Protein AF-A0AAN5C3N4-F1 (afdb_monomer)

Sequence (117 aa):
TQLCASFAENEDALPVYLRGIGWRNVEAELRQDLRLSPYIRPTSYELRLNVSVSGYGGAKKSRFDGNVRIFVDISAPVREIELHSQGLTIREATLHGLEFKAASPTEEEWVELNNGK

Radius of gyration: 26.54 Å; Cα contacts (8 Å, |Δi|>4): 77; chains: 1; bounding box: 85×42×64 Å

InterPro domains:
  IPR042097 Aminopeptidase N-like , N-terminal domain superfamliy [G3DSA:2.60.40.1730] (24-115)
  IPR042097 Aminopeptidase N-like , N-terminal domain superfamliy [SSF63737] (33-103)

Organism: NCBI:txid1317129

Secondary structure (DSSP, 8-state):
----------GGGS-GGGTTS-HHHHHHHHTS--PPPTTEEEEEEEEEEEEE-TTSTT-SS-EEEEEEEEEEEESS--S------SS----------------PPPGGGGSSSS---

Mean predicted aligned error: 13.84 Å

pLDDT: mean 80.93, std 16.47, range [42.78, 97.56]

Nearest PDB structures (foldseek):
  7zhg-assembly1_L  TM=2.306E-01  e=1.500E+00  Pyrococcus abyssi GE5
  1y9x-assembly1_B  TM=2.875E-01  e=3.202E+00  Saccharolobus shibatae
  7qep-assembly1_D0  TM=2.323E-01  e=4.392E+00  Encephalitozoon cuniculi GB-M1
  4qci-assembly1_D  TM=2.411E-01  e=4.392E+00  Homo sapiens

Foldseek 3Di:
DDDPPPPPQPLVPDDPVCRPVTPVCVVVVVPDDPDFDPQKAWPDKDWDKDWDPDPPPPDPHTDMDTDMDTHIHGNDDDDDGDDDDDPDDDPDDDDDDDDDPDPDPDPPVVPPPPPDD

Structure (mmCIF, N/CA/C/O backbone):
data_AF-A0AAN5C3N4-F1
#
_entry.id   AF-A0AAN5C3N4-F1
#
loop_
_atom_site.group_PDB
_atom_site.id
_atom_site.type_symbol
_atom_site.label_atom_id
_atom_site.label_alt_id
_atom_site.label_comp_id
_atom_site.label_asym_id
_atom_site.label_entity_id
_atom_site.label_seq_id
_atom_site.pdbx_PDB_ins_code
_atom_site.Cartn_x
_atom_site.Cartn_y
_atom_site.Cartn_z
_atom_site.occupancy
_atom_site.B_iso_or_equiv
_atom_site.auth_seq_id
_atom_site.auth_comp_id
_atom_site.auth_asym_id
_atom_site.auth_atom_id
_atom_site.pdbx_PDB_model_num
ATOM 1 N N . THR A 1 1 ? 36.397 -30.596 22.825 1.00 42.78 1 THR A N 1
ATOM 2 C CA . THR A 1 1 ? 35.351 -30.664 21.779 1.00 42.78 1 THR A CA 1
ATOM 3 C C . THR A 1 1 ? 34.603 -29.345 21.822 1.00 42.78 1 THR A C 1
ATOM 5 O O . THR A 1 1 ? 33.746 -29.163 22.665 1.00 42.78 1 THR A O 1
ATOM 8 N N . GLN A 1 2 ? 35.147 -28.271 21.251 1.00 51.12 2 GLN A N 1
ATOM 9 C CA . GLN A 1 2 ? 35.134 -27.942 19.820 1.00 51.12 2 GLN A CA 1
ATOM 10 C C . GLN A 1 2 ? 33.703 -27.894 19.271 1.00 51.12 2 GLN A C 1
ATOM 12 O O . GLN A 1 2 ? 33.137 -28.938 18.988 1.00 51.12 2 GLN A O 1
ATOM 17 N N . LEU A 1 3 ? 33.178 -26.675 19.126 1.00 43.97 3 LEU A N 1
ATOM 18 C CA . LEU A 1 3 ? 32.205 -26.263 18.110 1.00 43.97 3 LEU A CA 1
ATOM 19 C C . LEU A 1 3 ? 32.387 -24.746 17.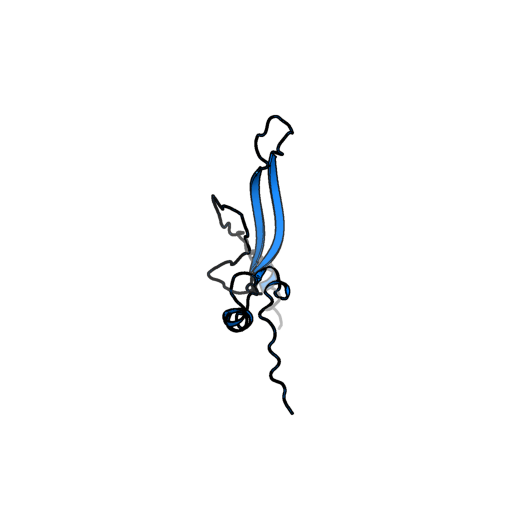896 1.00 43.97 3 LEU A C 1
ATOM 21 O O . LEU A 1 3 ? 31.504 -23.937 18.152 1.00 43.97 3 LEU A O 1
ATOM 25 N N . CYS A 1 4 ? 33.576 -24.348 17.430 1.00 45.34 4 CYS A N 1
ATOM 26 C CA . CYS A 1 4 ? 33.682 -23.125 16.637 1.00 45.34 4 CYS A CA 1
ATOM 27 C C . CYS A 1 4 ? 33.053 -23.444 15.281 1.00 45.34 4 CYS A C 1
ATOM 29 O O . CYS A 1 4 ? 33.753 -23.796 14.333 1.00 45.34 4 CYS A O 1
ATOM 31 N N . ALA A 1 5 ? 31.724 -23.402 15.209 1.00 46.38 5 ALA A N 1
ATOM 32 C CA . ALA A 1 5 ? 31.048 -23.296 13.933 1.00 46.38 5 ALA A CA 1
ATOM 33 C C . ALA A 1 5 ? 31.278 -21.862 13.459 1.00 46.38 5 ALA A C 1
ATOM 35 O O . ALA A 1 5 ? 30.530 -20.947 13.794 1.00 46.38 5 ALA A O 1
ATOM 36 N N . SER A 1 6 ? 32.359 -21.660 12.708 1.00 51.16 6 SER A N 1
ATOM 37 C CA . SER A 1 6 ? 32.413 -20.583 11.735 1.00 51.16 6 SER A CA 1
ATOM 38 C C . SER A 1 6 ? 31.283 -20.852 10.743 1.00 51.16 6 SER A C 1
ATOM 40 O O . SER A 1 6 ? 31.488 -21.496 9.713 1.00 51.16 6 SER A O 1
ATOM 42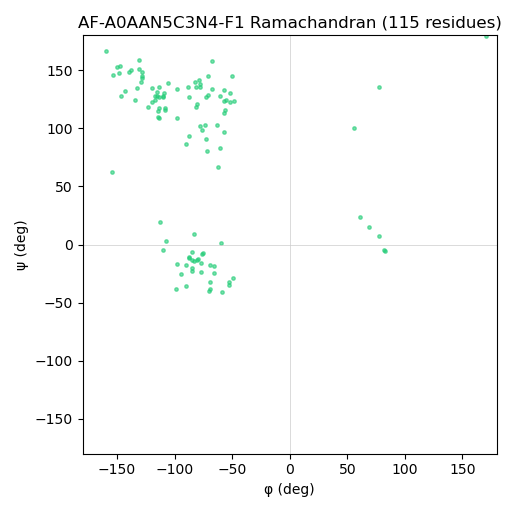 N N . PHE A 1 7 ? 30.066 -20.433 11.094 1.00 53.72 7 PHE A N 1
ATOM 43 C CA . PHE A 1 7 ? 29.0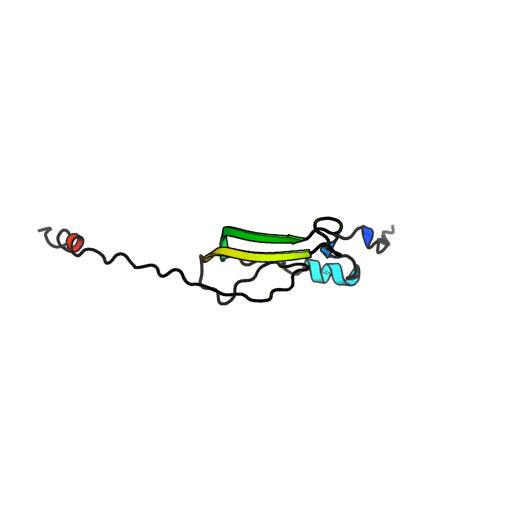44 -20.139 10.109 1.00 53.72 7 PHE A CA 1
ATOM 44 C C . PHE A 1 7 ? 29.689 -19.086 9.225 1.00 53.72 7 PHE A C 1
ATOM 46 O O . PHE A 1 7 ? 29.800 -17.925 9.613 1.00 53.72 7 PHE A O 1
ATOM 53 N N . ALA A 1 8 ? 30.256 -19.533 8.105 1.00 53.06 8 ALA A N 1
ATOM 54 C CA . ALA A 1 8 ? 30.689 -18.638 7.059 1.00 53.06 8 ALA A CA 1
ATOM 55 C C . ALA A 1 8 ? 29.510 -17.696 6.828 1.00 53.06 8 ALA A C 1
ATOM 57 O O . ALA A 1 8 ? 28.391 -18.178 6.641 1.00 53.06 8 ALA A O 1
ATOM 58 N N . GLU A 1 9 ? 29.766 -16.396 6.964 1.00 67.12 9 GLU A N 1
ATOM 59 C CA . GLU A 1 9 ? 28.835 -15.286 6.760 1.00 67.12 9 GLU A CA 1
ATOM 60 C C . GLU A 1 9 ? 28.377 -15.306 5.292 1.00 67.12 9 GLU A C 1
ATOM 62 O O . GLU A 1 9 ? 28.765 -14.483 4.470 1.00 67.12 9 GLU A O 1
ATOM 67 N N . ASN A 1 10 ? 27.634 -16.345 4.924 1.00 73.31 10 ASN A N 1
ATOM 68 C CA . ASN A 1 10 ? 27.200 -16.594 3.575 1.00 73.31 10 ASN A CA 1
ATOM 69 C C . ASN A 1 10 ? 25.898 -15.830 3.401 1.00 73.31 10 ASN A C 1
ATOM 71 O O . ASN A 1 10 ? 24.824 -16.320 3.743 1.00 73.31 10 ASN A O 1
ATOM 75 N N . GLU A 1 11 ? 26.018 -14.606 2.899 1.00 70.50 11 GLU A N 1
ATOM 76 C CA . GLU A 1 11 ? 24.894 -13.746 2.525 1.00 70.50 11 GLU A CA 1
ATOM 77 C C . GLU A 1 11 ? 23.870 -14.482 1.642 1.00 70.50 11 GLU A C 1
ATOM 79 O O . GLU A 1 11 ? 22.676 -14.208 1.730 1.00 70.50 11 GLU A O 1
ATOM 84 N N . ASP A 1 12 ? 24.288 -15.482 0.856 1.00 78.19 12 ASP A N 1
ATOM 85 C CA . ASP A 1 12 ? 23.363 -16.278 0.046 1.00 78.19 12 ASP A CA 1
ATOM 86 C C . ASP A 1 12 ? 22.445 -17.196 0.867 1.00 78.19 12 ASP A C 1
ATOM 88 O O . ASP A 1 12 ? 21.398 -17.616 0.370 1.00 78.19 12 ASP A O 1
ATOM 92 N N . ALA A 1 13 ? 22.779 -17.472 2.129 1.00 80.62 13 ALA A N 1
ATOM 93 C CA . ALA A 1 13 ? 21.907 -18.197 3.049 1.00 80.62 13 ALA A CA 1
ATOM 94 C C . ALA A 1 13 ? 20.806 -17.307 3.655 1.00 80.62 13 ALA A C 1
ATOM 96 O O . ALA A 1 13 ? 19.866 -17.829 4.256 1.00 80.62 13 ALA A O 1
ATOM 97 N N . LEU A 1 14 ? 20.894 -15.980 3.505 1.00 76.75 14 LEU A N 1
ATOM 98 C CA . LEU A 1 14 ? 19.869 -15.071 4.003 1.00 76.75 14 LEU A CA 1
ATOM 99 C C . LEU A 1 14 ? 18.650 -15.036 3.069 1.00 76.75 14 LEU A C 1
ATOM 101 O O . LEU A 1 14 ? 18.808 -15.017 1.837 1.00 76.75 14 LEU A O 1
ATOM 105 N N . PRO A 1 15 ? 17.427 -14.959 3.635 1.00 74.94 15 PRO A N 1
ATOM 106 C CA . PRO A 1 15 ? 16.239 -14.579 2.884 1.00 74.94 15 PRO A CA 1
ATOM 107 C C . PRO A 1 15 ? 16.487 -13.289 2.104 1.00 74.94 15 PRO A C 1
ATOM 109 O O . PRO A 1 15 ? 17.181 -12.397 2.584 1.00 74.94 15 PRO A O 1
ATOM 112 N N . VAL A 1 16 ? 15.902 -13.169 0.910 1.00 80.00 16 VAL A N 1
ATOM 113 C CA . VAL A 1 16 ? 16.187 -12.063 -0.026 1.00 80.00 16 VAL A CA 1
ATOM 114 C C . VAL A 1 16 ? 16.030 -10.680 0.621 1.00 80.00 16 VAL A C 1
ATOM 116 O O . VAL A 1 16 ? 16.806 -9.781 0.326 1.00 80.00 16 VAL A O 1
ATOM 119 N N . TYR A 1 17 ? 15.077 -10.525 1.541 1.00 76.31 17 TYR A N 1
ATOM 120 C CA . TYR A 1 17 ? 14.812 -9.271 2.250 1.00 76.31 17 TYR A CA 1
ATOM 121 C C . TYR A 1 17 ? 15.818 -8.940 3.372 1.00 76.31 17 TYR A C 1
ATOM 123 O O . TYR A 1 17 ? 15.763 -7.842 3.911 1.00 76.31 17 TYR A O 1
ATOM 131 N N . LEU A 1 18 ? 16.728 -9.859 3.719 1.00 75.12 18 LEU A N 1
ATOM 132 C CA . LEU A 1 18 ? 17.779 -9.673 4.733 1.00 75.12 18 LEU A CA 1
ATOM 133 C C . LEU A 1 18 ? 19.191 -9.585 4.136 1.00 75.12 18 LEU A C 1
ATOM 135 O O . LEU A 1 18 ? 20.155 -9.355 4.866 1.00 75.12 18 LEU A O 1
ATOM 139 N N . ARG A 1 19 ? 19.335 -9.770 2.819 1.00 82.81 19 ARG A N 1
ATOM 140 C CA . ARG A 1 19 ? 20.628 -9.659 2.125 1.00 82.81 19 ARG A CA 1
ATOM 141 C C . ARG A 1 19 ? 21.090 -8.202 2.053 1.00 82.81 19 ARG A C 1
ATOM 143 O O . ARG A 1 19 ? 20.273 -7.298 1.893 1.00 82.81 19 ARG A O 1
ATOM 150 N N . GLY A 1 20 ? 22.399 -7.969 2.148 1.00 78.00 20 GLY A N 1
ATOM 151 C CA . GLY A 1 20 ? 23.015 -6.638 2.120 1.00 78.00 20 GLY A CA 1
ATOM 152 C C . GLY A 1 20 ? 23.005 -5.887 3.456 1.00 78.00 20 GLY A C 1
ATOM 153 O O . GLY A 1 20 ? 23.595 -4.813 3.547 1.00 78.00 20 GLY A O 1
ATOM 154 N N . ILE A 1 21 ? 22.372 -6.446 4.493 1.00 74.81 21 ILE A N 1
ATOM 155 C CA . ILE A 1 21 ? 22.332 -5.870 5.849 1.00 74.81 21 ILE A CA 1
ATOM 156 C C . ILE A 1 21 ? 23.520 -6.380 6.693 1.00 74.81 21 ILE A C 1
ATOM 158 O O . ILE A 1 21 ? 23.895 -5.753 7.687 1.00 74.81 21 ILE A O 1
ATOM 162 N N . GLY A 1 22 ? 24.162 -7.483 6.275 1.00 75.62 22 GLY A N 1
ATOM 163 C CA . GLY A 1 22 ? 25.246 -8.154 6.990 1.00 75.62 22 GLY A CA 1
ATOM 164 C C . GLY A 1 22 ? 24.740 -9.008 8.157 1.00 75.62 22 GLY A C 1
ATOM 165 O O . GLY A 1 22 ? 23.923 -8.565 8.964 1.00 75.62 22 GLY A O 1
ATOM 166 N N . TRP A 1 23 ? 25.268 -10.231 8.298 1.00 74.88 23 TRP A N 1
ATOM 167 C CA . TRP A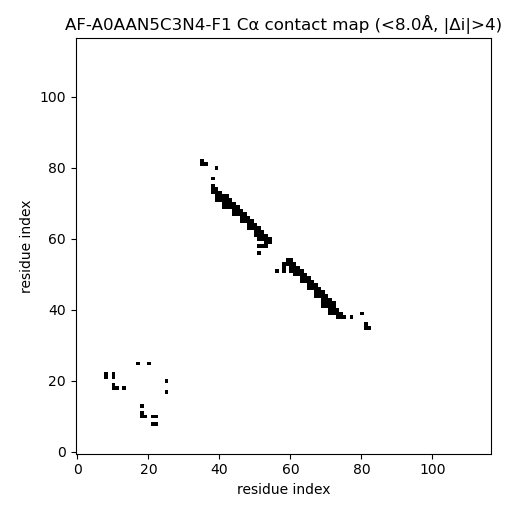 1 23 ? 24.799 -11.234 9.276 1.00 74.88 23 TRP A CA 1
ATOM 168 C C . TRP A 1 23 ? 24.720 -10.719 10.726 1.00 74.88 23 TRP A C 1
ATOM 170 O O . TRP A 1 23 ? 23.830 -11.096 11.483 1.00 74.88 23 TRP A O 1
ATOM 180 N N . ARG A 1 24 ? 25.613 -9.799 11.110 1.00 77.06 24 ARG A N 1
ATOM 181 C CA . ARG A 1 24 ? 25.652 -9.203 12.459 1.00 77.06 24 ARG A CA 1
ATOM 182 C C . ARG A 1 24 ? 24.429 -8.347 12.793 1.00 77.06 24 ARG A C 1
ATOM 184 O O . ARG A 1 24 ? 24.108 -8.197 13.966 1.00 77.06 24 ARG A O 1
ATOM 191 N N . ASN A 1 25 ? 23.755 -7.809 11.780 1.00 76.81 25 ASN A N 1
ATOM 192 C CA . ASN A 1 25 ? 22.567 -6.972 11.942 1.00 76.81 25 ASN A CA 1
ATOM 193 C C . ASN A 1 25 ? 21.270 -7.767 11.742 1.00 76.81 25 ASN A C 1
ATOM 195 O O . ASN A 1 25 ? 20.210 -7.334 12.185 1.00 76.81 25 ASN A O 1
ATOM 199 N N . VAL A 1 26 ? 21.356 -8.957 11.138 1.00 77.50 26 VAL A N 1
ATOM 200 C CA . VAL A 1 26 ? 20.207 -9.833 10.867 1.00 77.50 26 VAL A CA 1
ATOM 201 C C . VAL A 1 26 ? 19.475 -10.209 12.148 1.00 77.50 26 VAL A C 1
ATOM 203 O O . VAL A 1 26 ? 18.251 -10.207 12.169 1.00 77.50 26 VAL A O 1
ATOM 206 N N . GLU A 1 27 ? 20.190 -10.495 13.235 1.00 78.00 27 GLU A N 1
ATOM 207 C CA . GLU A 1 27 ? 19.535 -10.876 14.488 1.00 78.00 27 GLU A CA 1
ATOM 208 C C . GLU A 1 27 ? 18.775 -9.711 15.140 1.00 78.00 27 GLU A C 1
ATOM 210 O O . GLU A 1 27 ? 17.731 -9.926 15.75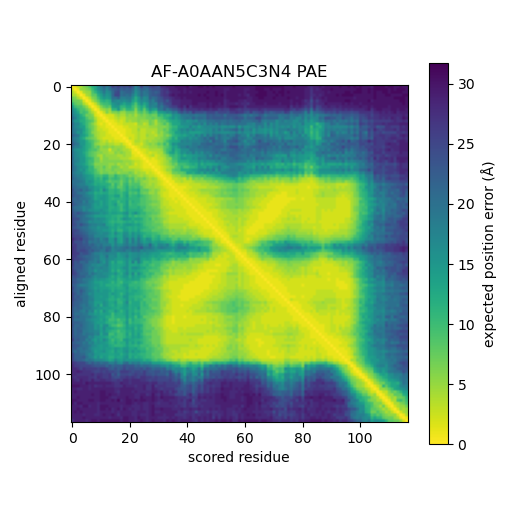2 1.00 78.00 27 GLU A O 1
ATOM 215 N N . ALA A 1 28 ? 19.255 -8.475 14.981 1.00 80.00 28 ALA A N 1
ATOM 216 C CA . ALA A 1 28 ? 18.523 -7.292 15.424 1.00 80.00 28 ALA A CA 1
ATOM 217 C C . ALA A 1 28 ? 17.267 -7.060 14.569 1.00 80.00 28 ALA A C 1
ATOM 219 O O . ALA A 1 28 ? 16.214 -6.726 15.108 1.00 80.00 28 ALA A O 1
ATOM 220 N N . GLU A 1 29 ? 17.361 -7.304 13.262 1.00 75.62 29 GLU A N 1
ATOM 221 C CA . GLU A 1 29 ? 16.244 -7.156 12.327 1.00 75.62 29 GLU A CA 1
ATOM 222 C C . GLU A 1 29 ? 15.173 -8.237 12.527 1.00 75.62 29 GLU A C 1
ATOM 224 O O . GLU A 1 29 ? 13.983 -7.943 12.562 1.00 75.62 29 GLU A O 1
ATOM 229 N N . LEU A 1 30 ? 15.584 -9.484 12.775 1.00 75.94 30 LEU A N 1
ATOM 230 C CA . LEU A 1 30 ? 14.681 -10.600 13.081 1.00 75.94 30 LEU A CA 1
ATOM 231 C C . LEU A 1 30 ? 13.932 -10.433 14.410 1.00 75.94 30 LEU A C 1
ATOM 233 O O . LEU A 1 30 ? 12.928 -11.110 14.628 1.00 75.94 30 LEU A O 1
ATOM 237 N N . ARG A 1 31 ? 14.411 -9.566 15.311 1.00 80.19 31 ARG A N 1
ATOM 238 C CA . ARG A 1 31 ? 13.716 -9.242 16.568 1.00 80.19 31 ARG A CA 1
ATOM 239 C C . ARG A 1 31 ? 12.595 -8.221 16.383 1.00 80.19 31 ARG A C 1
ATOM 241 O O . ARG A 1 31 ? 11.804 -8.050 17.309 1.00 80.19 31 ARG A O 1
ATOM 248 N N . GLN A 1 32 ? 12.519 -7.544 15.238 1.00 81.94 32 GLN A N 1
ATOM 249 C CA . GLN A 1 32 ? 11.433 -6.616 14.944 1.00 81.94 32 GLN A CA 1
ATOM 250 C C . GLN A 1 32 ? 10.204 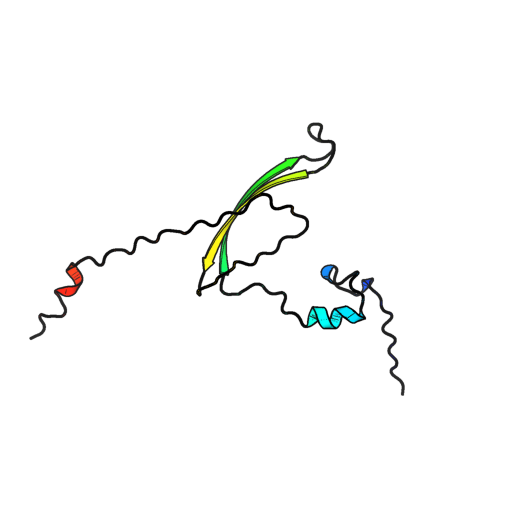-7.387 14.460 1.00 81.94 32 GLN A C 1
ATOM 252 O O . GLN A 1 32 ? 10.300 -8.296 13.634 1.00 81.94 32 GLN A O 1
ATOM 257 N N . ASP A 1 33 ? 9.029 -7.025 14.974 1.00 83.06 33 ASP A N 1
ATOM 258 C CA . ASP A 1 33 ? 7.774 -7.543 14.440 1.00 83.06 33 ASP A CA 1
ATOM 259 C C . ASP A 1 33 ? 7.435 -6.785 13.152 1.00 83.06 33 ASP A C 1
ATOM 261 O O . ASP A 1 33 ? 6.981 -5.647 13.192 1.00 83.06 33 ASP A O 1
ATOM 265 N N . LEU A 1 34 ? 7.690 -7.419 12.007 1.00 85.06 34 LEU A N 1
ATOM 266 C CA . LEU A 1 34 ? 7.441 -6.848 10.678 1.00 85.06 34 LEU A CA 1
ATOM 267 C C . LEU A 1 34 ? 5.984 -7.024 10.213 1.00 85.06 34 LEU A C 1
ATOM 269 O O . LEU A 1 34 ? 5.673 -6.821 9.038 1.00 85.06 34 LEU A O 1
ATOM 273 N N . ARG A 1 35 ? 5.085 -7.485 11.089 1.00 88.38 35 ARG A N 1
ATOM 274 C CA . ARG A 1 35 ? 3.672 -7.675 10.751 1.00 88.38 35 ARG A CA 1
ATOM 275 C C . ARG A 1 35 ? 2.921 -6.354 10.858 1.00 88.38 35 ARG A C 1
ATOM 277 O O . ARG A 1 35 ? 3.079 -5.613 11.819 1.00 88.38 35 ARG A O 1
ATOM 284 N N . LEU A 1 36 ? 2.023 -6.123 9.906 1.00 92.38 36 LEU A N 1
ATOM 285 C CA . LEU A 1 36 ? 1.086 -5.005 9.966 1.00 92.38 36 LEU A CA 1
ATOM 286 C C . LEU A 1 36 ? 0.072 -5.178 11.103 1.00 92.38 36 LEU A C 1
ATOM 288 O O . LEU A 1 36 ? -0.233 -6.293 11.540 1.00 92.38 36 LEU A O 1
ATOM 292 N N . SER A 1 37 ? -0.499 -4.051 11.530 1.00 93.19 37 SER A N 1
ATOM 293 C CA . SER A 1 37 ? -1.555 -4.000 12.540 1.00 93.19 37 SER A CA 1
ATOM 294 C C . SER A 1 37 ? -2.729 -4.939 12.207 1.00 93.19 37 SER A C 1
ATOM 296 O O . SER A 1 37 ? -3.291 -4.863 11.113 1.00 93.19 37 SER A O 1
ATOM 298 N N . PRO A 1 38 ? -3.184 -5.782 13.155 1.00 94.12 38 PRO A N 1
ATOM 299 C CA . PRO A 1 38 ? -4.295 -6.707 12.925 1.00 94.12 38 PRO A CA 1
ATOM 300 C C . PRO A 1 38 ? -5.676 -6.025 12.927 1.00 94.12 38 PRO A C 1
ATOM 302 O O . PRO A 1 38 ? -6.680 -6.687 12.640 1.00 94.12 38 PRO A O 1
ATOM 305 N N . TYR A 1 39 ? -5.736 -4.735 13.285 1.00 96.19 39 TYR A N 1
ATOM 306 C CA . TYR A 1 39 ? -6.974 -3.960 13.420 1.00 96.19 39 TYR A CA 1
ATOM 307 C C . TYR A 1 39 ? -7.492 -3.392 12.103 1.00 96.19 39 TYR A C 1
ATOM 309 O O . TYR A 1 39 ? -8.635 -2.945 12.051 1.00 96.19 39 TYR A O 1
ATOM 317 N N . ILE A 1 40 ? -6.664 -3.391 11.060 1.00 95.94 40 ILE A N 1
ATOM 318 C CA . ILE A 1 40 ? -7.023 -2.888 9.739 1.00 95.94 40 ILE A CA 1
ATOM 319 C C . ILE A 1 40 ? -7.004 -4.080 8.796 1.00 95.94 40 ILE A C 1
ATOM 321 O O . ILE A 1 40 ? -5.959 -4.693 8.575 1.00 95.94 40 ILE A O 1
ATOM 325 N N . ARG A 1 41 ? -8.169 -4.436 8.260 1.00 95.69 41 ARG A N 1
ATOM 326 C CA . ARG A 1 41 ? -8.315 -5.590 7.374 1.00 95.69 41 ARG A CA 1
ATOM 327 C C . ARG A 1 41 ? -8.834 -5.135 6.020 1.00 95.69 41 ARG A C 1
ATOM 329 O O . ARG A 1 41 ? -9.904 -4.535 5.965 1.00 95.69 41 ARG A O 1
ATOM 336 N N . PRO A 1 42 ? -8.117 -5.408 4.924 1.00 96.19 42 PRO A N 1
ATOM 337 C CA . PRO A 1 42 ? -8.640 -5.121 3.602 1.00 96.19 42 PRO A CA 1
ATOM 338 C C . PRO A 1 42 ? -9.825 -6.040 3.299 1.00 96.19 42 PRO A C 1
ATOM 340 O O . PRO A 1 42 ? -9.755 -7.250 3.518 1.00 96.19 42 PRO A O 1
ATOM 343 N N . THR A 1 43 ? -10.903 -5.469 2.775 1.00 96.19 43 THR A N 1
ATOM 344 C CA . THR A 1 43 ? -12.093 -6.210 2.340 1.00 96.19 43 THR A CA 1
ATOM 345 C C . THR A 1 43 ? -12.087 -6.438 0.837 1.00 96.19 43 THR A C 1
ATOM 347 O O . THR A 1 43 ? -12.470 -7.507 0.368 1.00 96.19 43 THR A O 1
ATOM 350 N N . SER A 1 44 ? -11.625 -5.454 0.063 1.00 96.88 44 SER A N 1
ATOM 351 C CA . SER A 1 44 ? -11.501 -5.559 -1.390 1.00 96.88 44 SER A CA 1
ATOM 352 C C . SER A 1 44 ? -10.525 -4.531 -1.963 1.00 96.88 44 SER A C 1
ATOM 354 O O . SER A 1 44 ? -10.125 -3.572 -1.296 1.00 96.88 44 SER A O 1
ATOM 356 N N . TYR A 1 45 ? -10.143 -4.746 -3.221 1.00 97.06 45 TYR A N 1
ATOM 357 C CA . TYR A 1 45 ? -9.218 -3.895 -3.957 1.00 97.06 45 TYR A CA 1
ATOM 358 C C . TYR A 1 45 ? -9.772 -3.588 -5.345 1.00 97.06 45 TYR A C 1
ATOM 360 O O . TYR A 1 45 ? -10.183 -4.495 -6.067 1.00 97.06 45 TYR A O 1
ATOM 368 N N . GLU A 1 46 ? -9.695 -2.325 -5.754 1.00 97.56 46 GLU A N 1
ATOM 369 C CA . GLU A 1 46 ? -9.829 -1.937 -7.157 1.00 97.56 46 GLU A CA 1
ATOM 370 C C . GLU A 1 46 ? -8.465 -1.500 -7.683 1.00 97.56 46 GLU A C 1
ATOM 372 O O . GLU A 1 46 ? -7.897 -0.504 -7.225 1.00 97.56 46 GLU A O 1
ATOM 377 N N . LEU A 1 47 ? -7.953 -2.234 -8.670 1.00 96.94 47 LEU A N 1
ATOM 378 C CA . LEU A 1 47 ? -6.691 -1.934 -9.336 1.00 96.94 47 LEU A CA 1
ATOM 379 C C . LEU A 1 47 ? -6.958 -1.457 -10.760 1.00 96.94 47 LEU A C 1
ATOM 381 O O . LEU A 1 47 ? -7.606 -2.150 -11.544 1.00 96.94 47 LEU A O 1
ATOM 385 N N . ARG A 1 48 ? -6.417 -0.293 -11.118 1.00 97.19 48 ARG A N 1
ATOM 386 C CA . ARG A 1 48 ? -6.373 0.170 -12.507 1.00 97.19 48 ARG A CA 1
ATOM 387 C C . ARG A 1 48 ? -4.928 0.440 -12.867 1.00 97.19 48 ARG A C 1
ATOM 389 O O . ARG A 1 48 ? -4.289 1.287 -12.250 1.00 97.19 48 ARG A O 1
ATOM 396 N N . LEU A 1 49 ? -4.428 -0.297 -13.851 1.00 96.50 49 LEU A N 1
ATOM 397 C CA . LEU A 1 49 ? -3.050 -0.213 -14.312 1.00 96.50 49 LEU A CA 1
ATOM 398 C C . LEU A 1 49 ? -3.027 0.187 -15.781 1.00 96.50 49 LEU A C 1
ATOM 400 O O . LEU A 1 49 ? -3.744 -0.375 -16.607 1.00 96.50 49 LEU A O 1
ATOM 404 N N . ASN A 1 50 ? -2.157 1.129 -16.093 1.00 94.62 50 ASN A N 1
ATOM 405 C CA . ASN A 1 50 ? -1.731 1.473 -17.428 1.00 94.62 50 ASN A CA 1
ATOM 406 C C . ASN A 1 50 ? -0.292 0.983 -17.587 1.00 94.62 50 ASN A C 1
ATOM 408 O O . ASN A 1 50 ? 0.606 1.405 -16.860 1.00 94.62 50 ASN A O 1
ATOM 412 N N . VAL A 1 51 ? -0.083 0.033 -18.494 1.00 94.12 51 VAL A N 1
ATOM 413 C CA . VAL A 1 51 ? 1.202 -0.651 -18.652 1.00 94.12 51 VAL A CA 1
ATOM 414 C C . VAL A 1 51 ? 1.762 -0.346 -20.032 1.00 94.12 51 VAL A C 1
ATOM 416 O O . VAL A 1 51 ? 1.120 -0.574 -21.053 1.00 94.12 51 VAL A O 1
ATOM 419 N N . SER A 1 52 ? 3.005 0.118 -20.056 1.00 93.44 52 SER A N 1
ATOM 420 C CA . SER A 1 52 ? 3.819 0.258 -21.258 1.00 93.44 52 SER A CA 1
ATOM 421 C C . SER A 1 52 ? 4.925 -0.793 -21.231 1.00 93.44 52 SER A C 1
ATOM 423 O O . SER A 1 52 ? 5.623 -0.948 -20.227 1.00 93.44 52 SER A O 1
ATOM 425 N N . VAL A 1 53 ? 5.084 -1.536 -22.324 1.00 93.31 53 VAL A N 1
ATOM 426 C CA . VAL A 1 53 ? 6.051 -2.637 -22.424 1.00 93.31 53 VAL A CA 1
ATOM 427 C C . VAL A 1 53 ? 7.099 -2.284 -23.468 1.00 93.31 53 VAL A C 1
ATOM 429 O O . VAL A 1 53 ? 6.759 -1.930 -24.595 1.00 93.31 53 VAL A O 1
ATOM 432 N N . SER A 1 54 ? 8.381 -2.375 -23.111 1.00 92.19 54 SER A N 1
ATOM 433 C CA . SER A 1 54 ? 9.474 -2.077 -24.040 1.00 92.19 54 SER A CA 1
ATOM 434 C C . SER A 1 54 ? 9.393 -2.935 -25.301 1.00 92.19 54 SER A C 1
ATOM 436 O O . SER A 1 54 ? 9.244 -4.152 -25.207 1.00 92.19 54 SER A O 1
ATOM 438 N N . GLY A 1 55 ? 9.541 -2.310 -26.469 1.00 88.12 55 GLY A N 1
ATOM 439 C CA . GLY A 1 55 ? 9.473 -3.007 -27.760 1.00 88.12 55 GLY A CA 1
ATOM 440 C C . GLY A 1 55 ? 8.052 -3.236 -28.285 1.00 88.12 55 GLY A C 1
ATOM 441 O O . GLY A 1 55 ? 7.897 -3.650 -29.429 1.00 88.12 55 GLY A O 1
ATOM 442 N N . TYR A 1 56 ? 7.023 -2.897 -27.504 1.00 84.12 56 TYR A N 1
ATOM 443 C CA . TYR A 1 56 ? 5.630 -2.879 -27.940 1.00 84.12 56 TYR A CA 1
ATOM 444 C C . TYR A 1 56 ? 5.100 -1.438 -27.941 1.00 84.12 56 TYR A C 1
ATOM 446 O O . TYR A 1 56 ? 5.374 -0.661 -27.026 1.00 84.12 56 TYR A O 1
ATOM 454 N N . GLY A 1 57 ? 4.383 -1.035 -28.996 1.00 77.62 57 GLY A N 1
ATOM 455 C CA . GLY A 1 57 ? 3.779 0.305 -29.082 1.00 77.62 57 GLY A CA 1
ATOM 456 C C . GLY A 1 57 ? 4.770 1.483 -29.038 1.00 77.62 57 GLY A C 1
ATOM 457 O O . GLY A 1 57 ? 4.397 2.578 -28.634 1.00 77.62 57 GLY A O 1
ATOM 458 N N . GLY A 1 58 ? 6.041 1.274 -29.406 1.00 84.56 58 GLY A N 1
ATOM 459 C CA . GLY A 1 58 ? 7.064 2.331 -29.441 1.00 84.56 58 GLY A CA 1
ATOM 460 C C . GLY A 1 58 ? 7.641 2.737 -28.076 1.00 84.56 58 GLY A C 1
ATOM 461 O O . GLY A 1 58 ? 8.425 3.687 -27.998 1.00 84.56 58 GLY A O 1
ATOM 462 N N . ALA A 1 59 ? 7.304 2.027 -26.995 1.00 85.56 59 ALA A N 1
ATOM 463 C CA . ALA A 1 59 ? 7.840 2.325 -25.671 1.00 85.56 59 ALA A CA 1
ATOM 464 C C . ALA A 1 59 ? 9.334 1.960 -25.567 1.00 85.56 59 ALA A C 1
ATOM 466 O O . ALA A 1 59 ? 9.749 0.835 -25.854 1.00 85.56 59 ALA A O 1
ATOM 467 N N . LYS A 1 60 ? 10.153 2.915 -25.099 1.00 90.62 60 LYS A N 1
ATOM 468 C CA . LYS A 1 60 ? 11.611 2.740 -24.926 1.00 90.62 60 LYS A CA 1
ATOM 469 C C . LYS A 1 60 ? 11.994 1.921 -23.687 1.00 90.62 60 LYS A C 1
ATOM 471 O O . LYS A 1 60 ? 13.098 1.394 -23.629 1.00 90.62 60 LYS A O 1
ATOM 476 N N . LYS A 1 61 ? 11.125 1.865 -22.673 1.00 92.94 61 LYS A N 1
ATOM 477 C CA . LYS A 1 61 ? 11.328 1.141 -21.406 1.00 92.94 61 LYS A CA 1
ATOM 478 C C . LYS A 1 61 ? 9.983 0.640 -20.893 1.00 92.94 61 LYS A C 1
ATOM 480 O O . LYS A 1 61 ? 8.986 1.334 -21.080 1.00 92.94 61 LYS A O 1
ATOM 485 N N . SER A 1 62 ? 9.980 -0.503 -20.213 1.00 94.62 62 SER A N 1
ATOM 486 C CA . SER A 1 62 ? 8.787 -1.006 -19.533 1.00 94.62 62 SER A CA 1
ATOM 487 C C . SER A 1 62 ? 8.501 -0.181 -18.285 1.00 94.62 62 SER A C 1
ATOM 489 O O . SER A 1 62 ? 9.393 0.031 -17.460 1.00 94.62 62 SER A O 1
ATOM 491 N N . ARG A 1 63 ? 7.275 0.321 -18.167 1.00 94.44 63 ARG A N 1
ATOM 492 C CA . ARG A 1 63 ? 6.796 1.127 -17.038 1.00 94.44 63 ARG A CA 1
ATOM 493 C C . ARG A 1 63 ? 5.310 0.893 -16.854 1.00 94.44 63 ARG A C 1
ATOM 495 O O . ARG A 1 63 ? 4.612 0.635 -17.832 1.00 94.44 63 ARG A O 1
ATOM 502 N N . PHE A 1 64 ? 4.833 1.066 -15.634 1.00 95.00 64 PHE A N 1
ATOM 503 C CA . PHE A 1 64 ? 3.408 1.144 -15.372 1.00 95.00 64 PHE A CA 1
ATOM 504 C C . PHE A 1 64 ? 3.093 2.352 -14.496 1.00 95.00 64 PHE A C 1
ATOM 506 O O . PHE A 1 64 ? 3.920 2.798 -13.697 1.00 95.00 64 PHE A O 1
ATOM 513 N N . ASP A 1 65 ? 1.891 2.864 -14.674 1.00 96.69 65 ASP A N 1
ATOM 514 C CA . ASP A 1 65 ? 1.238 3.838 -13.818 1.00 96.69 65 ASP A CA 1
ATOM 515 C C . ASP A 1 65 ? -0.173 3.340 -13.516 1.00 96.69 65 ASP A C 1
ATOM 517 O O . ASP A 1 65 ? -0.696 2.456 -14.190 1.00 96.69 65 ASP A O 1
ATOM 521 N N . GLY A 1 66 ? -0.780 3.833 -12.449 1.00 96.38 66 GLY A N 1
ATOM 522 C CA . GLY A 1 66 ? -2.089 3.344 -12.063 1.00 96.38 66 GLY A CA 1
ATOM 523 C C . GLY A 1 66 ? -2.533 3.852 -10.712 1.00 96.38 66 GLY A C 1
ATOM 524 O O . GLY A 1 66 ? -1.808 4.577 -10.029 1.00 96.38 66 GLY A O 1
ATOM 525 N N . ASN A 1 67 ? -3.733 3.440 -10.331 1.00 97.44 67 ASN A N 1
ATOM 526 C CA . ASN A 1 67 ? -4.300 3.717 -9.026 1.00 97.44 67 ASN A CA 1
ATOM 527 C C . ASN A 1 67 ? -4.785 2.418 -8.379 1.00 97.44 67 ASN A C 1
ATOM 529 O O . ASN A 1 67 ? -5.327 1.529 -9.041 1.00 97.44 67 ASN A O 1
ATOM 533 N N . VAL A 1 68 ? -4.613 2.349 -7.064 1.00 97.12 68 VAL A N 1
ATOM 534 C CA . VAL A 1 68 ? -5.186 1.316 -6.207 1.00 97.12 68 VAL A CA 1
ATOM 535 C C . VAL A 1 68 ? -6.172 1.986 -5.264 1.00 97.12 68 VAL A C 1
ATOM 537 O O . VAL A 1 68 ? -5.857 3.007 -4.658 1.00 97.12 68 VAL A O 1
ATOM 540 N N . ARG A 1 69 ? -7.378 1.435 -5.156 1.00 96.88 69 ARG A N 1
ATOM 541 C CA . ARG A 1 69 ? -8.299 1.751 -4.062 1.00 96.88 69 ARG A CA 1
ATOM 542 C C . ARG A 1 69 ? -8.389 0.531 -3.171 1.00 96.88 69 ARG A C 1
ATOM 544 O O . ARG A 1 69 ? -8.620 -0.572 -3.665 1.00 96.88 69 ARG A O 1
ATOM 551 N N . ILE A 1 70 ? -8.179 0.747 -1.882 1.00 96.56 70 ILE A N 1
ATOM 552 C CA . ILE A 1 70 ? -8.200 -0.301 -0.868 1.00 96.56 70 ILE A CA 1
ATOM 553 C C . ILE A 1 70 ? -9.399 -0.017 0.018 1.00 96.56 70 ILE A C 1
ATOM 555 O O . ILE A 1 70 ? -9.456 1.027 0.668 1.00 96.56 70 ILE A O 1
ATOM 559 N N . PHE A 1 71 ? -10.351 -0.937 0.032 1.00 95.75 71 PHE A N 1
ATOM 560 C CA . PHE A 1 71 ? -11.449 -0.899 0.983 1.00 95.75 71 PHE A CA 1
ATOM 561 C C . PHE A 1 71 ? -10.989 -1.630 2.237 1.00 95.75 71 PHE A C 1
ATOM 563 O O . PHE A 1 71 ? -10.488 -2.752 2.146 1.00 95.75 71 PHE A O 1
ATOM 570 N N . VAL A 1 72 ? -11.103 -0.978 3.392 1.00 94.75 72 VAL A N 1
ATOM 571 C CA . VAL A 1 72 ? -10.610 -1.501 4.667 1.00 94.75 72 VAL A CA 1
ATOM 572 C C . VAL A 1 72 ? -11.695 -1.444 5.730 1.00 94.75 72 VAL A C 1
ATOM 574 O O . VAL A 1 72 ? -12.402 -0.445 5.846 1.00 94.75 72 VAL A O 1
ATOM 577 N N . ASP A 1 73 ? -11.761 -2.498 6.534 1.00 94.50 73 ASP A N 1
ATOM 578 C 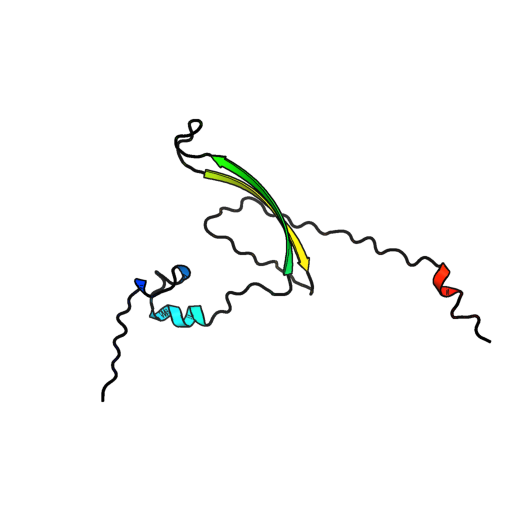CA . ASP A 1 73 ? -12.501 -2.531 7.786 1.00 94.50 73 ASP A CA 1
ATOM 579 C C . ASP A 1 73 ? -11.539 -2.266 8.941 1.00 94.50 73 ASP A C 1
ATOM 581 O O . ASP A 1 73 ? -10.454 -2.853 9.023 1.00 94.50 73 ASP A O 1
ATOM 585 N N . ILE A 1 74 ? -11.951 -1.384 9.848 1.00 94.19 74 ILE A N 1
ATOM 586 C CA . ILE A 1 74 ? -11.171 -0.982 11.016 1.00 94.19 74 ILE A CA 1
ATOM 587 C C . ILE A 1 74 ? -11.903 -1.473 12.265 1.00 94.19 74 ILE A C 1
ATOM 589 O O . ILE A 1 74 ? -12.962 -0.957 12.616 1.00 94.19 74 ILE A O 1
ATOM 593 N N . SER A 1 75 ? -11.348 -2.480 12.942 1.00 95.62 75 SER A N 1
ATOM 594 C CA . SER A 1 75 ? -11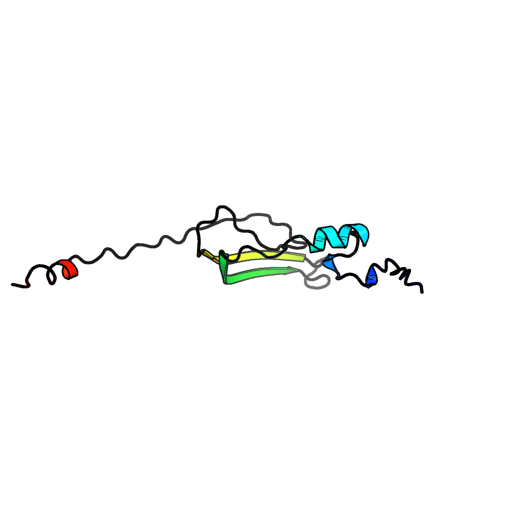.999 -3.130 14.089 1.00 95.62 75 SER A CA 1
ATOM 595 C C . SER A 1 75 ? -11.715 -2.456 15.436 1.00 95.62 75 SER A C 1
ATOM 597 O O . SER A 1 75 ? -12.337 -2.803 16.436 1.00 95.62 75 SER A O 1
ATOM 599 N N . ALA A 1 76 ? -10.751 -1.534 15.491 1.00 94.69 76 ALA A N 1
ATOM 600 C CA . ALA A 1 76 ? -10.408 -0.752 16.677 1.00 94.69 76 ALA A CA 1
ATOM 601 C C . ALA A 1 76 ? -9.911 0.645 16.266 1.00 94.69 76 ALA A C 1
ATOM 603 O O . ALA A 1 76 ? -9.368 0.780 15.170 1.00 94.69 76 ALA A O 1
ATOM 604 N N . PRO A 1 77 ? -10.048 1.683 17.113 1.00 94.38 77 PRO A N 1
ATOM 605 C CA . PRO A 1 77 ? -9.548 3.016 16.791 1.00 94.38 77 PRO A CA 1
ATOM 606 C C . PRO A 1 77 ? -8.045 3.007 16.485 1.00 94.38 77 PRO A C 1
ATOM 608 O O . PRO A 1 77 ? -7.233 2.599 17.315 1.00 94.38 77 PRO A O 1
ATOM 611 N N . VAL A 1 78 ? -7.679 3.499 15.304 1.00 94.56 78 VAL A N 1
ATOM 612 C CA . VAL A 1 78 ? -6.293 3.625 14.834 1.00 94.56 78 VAL A CA 1
ATOM 613 C C . VAL A 1 78 ? -6.043 5.048 14.346 1.00 94.56 78 VAL A C 1
ATOM 615 O O . VAL A 1 78 ? -6.954 5.717 13.863 1.00 94.56 78 VAL A O 1
ATOM 618 N N . ARG A 1 79 ? -4.805 5.527 14.499 1.00 94.25 79 ARG A N 1
ATOM 619 C CA . ARG A 1 79 ? -4.387 6.861 14.026 1.00 94.25 79 ARG A CA 1
ATOM 620 C C . ARG A 1 79 ? -3.748 6.828 12.643 1.00 94.25 79 ARG A C 1
ATOM 622 O O . ARG A 1 79 ? -3.764 7.835 11.948 1.00 94.25 79 ARG A O 1
ATOM 629 N N . GLU A 1 80 ? -3.184 5.686 12.279 1.00 94.50 80 GLU A N 1
ATOM 630 C CA . GLU A 1 80 ? -2.395 5.494 11.072 1.00 94.50 80 GLU A CA 1
ATOM 631 C C . GLU A 1 80 ? -2.737 4.143 10.445 1.00 94.50 80 GLU A C 1
ATOM 633 O O . GLU A 1 80 ? -3.104 3.195 11.145 1.00 94.50 80 GLU A O 1
ATOM 638 N N . ILE A 1 81 ? -2.643 4.086 9.117 1.00 93.62 81 ILE A N 1
ATOM 639 C CA . ILE A 1 81 ? -2.815 2.872 8.328 1.00 93.62 81 ILE A CA 1
ATOM 640 C C . ILE A 1 81 ? -1.472 2.557 7.681 1.00 93.62 81 ILE A C 1
ATOM 642 O O . ILE A 1 81 ? -1.038 3.254 6.766 1.00 93.62 81 ILE A O 1
ATOM 646 N N . GLU A 1 82 ? -0.836 1.491 8.151 1.00 94.38 82 GLU A N 1
ATOM 647 C CA . GLU A 1 82 ? 0.417 0.994 7.593 1.00 94.38 82 GLU A CA 1
ATOM 648 C C . GLU A 1 82 ? 0.140 0.003 6.459 1.00 94.38 82 GLU A C 1
ATOM 650 O O . GLU A 1 82 ? -0.716 -0.878 6.571 1.00 94.38 82 GLU A O 1
ATOM 655 N N . LEU A 1 83 ? 0.873 0.143 5.353 1.00 94.25 83 LEU A N 1
ATOM 656 C CA . LEU A 1 83 ? 0.758 -0.706 4.169 1.00 94.25 83 LEU A CA 1
ATOM 657 C C . LEU A 1 83 ? 2.145 -1.047 3.630 1.00 94.25 83 LEU A C 1
ATOM 659 O O . LEU A 1 83 ? 3.076 -0.248 3.707 1.00 94.25 83 LEU A O 1
ATOM 663 N N . HIS A 1 84 ? 2.266 -2.213 3.001 1.00 92.94 84 HIS A N 1
ATOM 664 C CA . HIS A 1 84 ? 3.482 -2.580 2.284 1.00 92.94 84 HIS A CA 1
ATOM 665 C C . HIS A 1 84 ? 3.558 -1.889 0.917 1.00 92.94 84 HIS A C 1
ATOM 667 O O . HIS A 1 84 ? 2.600 -1.898 0.145 1.00 92.94 84 HIS A O 1
ATOM 673 N N . SER A 1 85 ? 4.732 -1.351 0.586 1.00 92.94 85 SER A N 1
ATOM 674 C CA . SER A 1 85 ? 5.051 -0.810 -0.737 1.00 92.94 85 SER A CA 1
ATOM 675 C C . SER A 1 85 ? 6.529 -1.043 -1.041 1.00 92.94 85 SER A C 1
ATOM 677 O O . SER A 1 85 ? 7.389 -0.694 -0.236 1.00 92.94 85 SER A O 1
ATOM 679 N N . GLN A 1 86 ? 6.838 -1.635 -2.198 1.00 92.38 86 GLN A N 1
ATOM 680 C CA . GLN A 1 86 ? 8.214 -1.908 -2.617 1.00 92.38 86 GLN A CA 1
ATOM 681 C C . GLN A 1 86 ? 8.422 -1.498 -4.074 1.00 92.38 86 GLN A C 1
ATOM 683 O O . GLN A 1 86 ? 7.714 -1.958 -4.967 1.00 92.38 86 GLN A O 1
ATOM 688 N N . GLY A 1 87 ? 9.409 -0.633 -4.320 1.00 91.50 87 GLY A N 1
ATOM 689 C CA . GLY A 1 87 ? 9.766 -0.198 -5.675 1.00 91.50 87 GLY A CA 1
ATOM 690 C C . GLY A 1 87 ? 8.713 0.679 -6.367 1.00 91.50 87 GLY A C 1
ATOM 691 O O . GLY A 1 87 ? 8.789 0.866 -7.580 1.00 91.50 87 GLY A O 1
ATOM 692 N N . LEU A 1 88 ? 7.744 1.219 -5.620 1.00 94.88 88 LEU A N 1
ATOM 693 C CA . LEU A 1 88 ? 6.702 2.110 -6.131 1.00 94.88 88 LEU A CA 1
ATOM 694 C C . LEU A 1 88 ? 6.964 3.553 -5.700 1.00 94.88 88 LEU A C 1
ATOM 696 O O . LEU A 1 88 ? 7.295 3.822 -4.548 1.00 94.88 88 LEU A O 1
ATOM 700 N N . THR A 1 89 ? 6.749 4.499 -6.612 1.00 96.38 89 THR A N 1
ATOM 701 C CA . THR A 1 89 ? 6.694 5.927 -6.280 1.00 96.38 89 THR A CA 1
ATOM 702 C C . THR A 1 89 ? 5.237 6.346 -6.137 1.00 96.38 89 THR A C 1
ATOM 704 O O . THR A 1 89 ? 4.517 6.434 -7.133 1.00 96.38 89 THR A O 1
ATOM 707 N N . ILE A 1 90 ? 4.803 6.610 -4.905 1.00 96.06 90 ILE A N 1
ATOM 708 C CA . ILE A 1 90 ? 3.440 7.062 -4.605 1.00 96.06 90 ILE A CA 1
ATOM 709 C C . ILE A 1 90 ? 3.355 8.562 -4.892 1.00 96.06 90 ILE A C 1
ATOM 711 O O . ILE A 1 90 ? 4.114 9.346 -4.328 1.00 96.06 90 ILE A O 1
ATOM 715 N N . ARG A 1 91 ? 2.457 8.955 -5.799 1.00 96.94 91 ARG A N 1
ATOM 716 C CA . ARG A 1 91 ? 2.257 10.367 -6.170 1.00 96.94 91 ARG A CA 1
ATOM 717 C C . ARG A 1 91 ? 1.204 11.058 -5.312 1.00 96.94 91 ARG A C 1
ATOM 719 O O . ARG A 1 91 ? 1.344 12.237 -5.021 1.00 96.94 91 ARG A O 1
ATOM 726 N N . GLU A 1 92 ? 0.164 10.324 -4.937 1.00 96.69 92 GLU A N 1
ATOM 727 C CA . GLU A 1 92 ? -0.988 10.822 -4.192 1.00 96.69 92 GLU A CA 1
ATOM 728 C C . GLU A 1 92 ? -1.605 9.669 -3.392 1.00 96.69 92 GLU A C 1
ATOM 730 O O . GLU A 1 92 ? -1.589 8.520 -3.844 1.00 96.69 92 GLU A O 1
ATOM 735 N N . ALA A 1 93 ? -2.138 9.980 -2.213 1.00 96.31 93 ALA A N 1
ATOM 736 C CA . ALA A 1 93 ? -2.910 9.064 -1.387 1.00 96.31 93 ALA A CA 1
ATOM 737 C C . ALA A 1 93 ? -4.045 9.840 -0.710 1.00 96.31 93 ALA A C 1
ATOM 739 O O . ALA A 1 93 ? -3.814 10.902 -0.133 1.00 96.31 93 ALA A O 1
ATOM 740 N N . THR A 1 94 ? -5.264 9.308 -0.774 1.00 95.94 94 THR A N 1
ATOM 741 C CA . THR A 1 94 ? -6.452 9.908 -0.158 1.00 95.94 94 THR A CA 1
ATOM 742 C C . THR A 1 94 ? -7.176 8.880 0.702 1.00 95.94 94 THR A C 1
ATOM 744 O O . THR A 1 94 ? -7.222 7.695 0.374 1.00 95.94 94 THR A O 1
ATOM 747 N N . LEU A 1 95 ? -7.753 9.342 1.812 1.00 94.00 95 LEU A N 1
ATOM 748 C CA . LEU A 1 95 ? -8.584 8.534 2.698 1.00 94.00 95 LEU A CA 1
ATOM 749 C C . LEU A 1 95 ? -10.018 9.060 2.643 1.00 94.00 95 LEU A C 1
ATOM 751 O O . LEU A 1 95 ? -10.254 10.250 2.846 1.00 94.00 95 LEU A O 1
ATOM 755 N N . HIS A 1 96 ? -10.970 8.171 2.374 1.00 91.75 96 HIS A N 1
ATOM 756 C CA . HIS A 1 96 ? -12.392 8.497 2.323 1.00 91.75 96 HIS A CA 1
ATOM 757 C C . HIS A 1 96 ? -13.120 7.721 3.422 1.00 91.75 96 HIS A C 1
ATOM 759 O O . HIS A 1 96 ? -13.014 6.499 3.484 1.00 91.75 96 HIS A O 1
ATOM 765 N N . GLY A 1 97 ? -13.844 8.425 4.294 1.00 85.50 97 GLY A N 1
ATOM 766 C CA . GLY A 1 97 ? -14.717 7.791 5.281 1.00 85.50 97 GLY A CA 1
ATOM 767 C C . GLY A 1 97 ? -16.023 7.331 4.635 1.00 85.50 97 GLY A C 1
ATOM 768 O O . GLY A 1 97 ? -16.599 8.060 3.827 1.00 85.50 97 GLY A O 1
ATOM 769 N N . LEU A 1 98 ? -16.498 6.139 4.998 1.00 74.56 98 LEU A N 1
ATOM 770 C CA . LEU A 1 98 ? -17.871 5.732 4.708 1.00 74.56 98 LEU A CA 1
ATOM 771 C C . LEU A 1 98 ? -18.782 6.352 5.768 1.00 74.56 98 LEU A C 1
ATOM 773 O O . LEU A 1 98 ? -18.632 6.097 6.962 1.00 74.56 98 LEU A O 1
ATOM 777 N N . GLU A 1 99 ? -19.707 7.202 5.334 1.00 63.03 99 GLU A N 1
ATOM 778 C CA . GLU A 1 99 ? -20.711 7.788 6.212 1.00 63.03 99 GLU A CA 1
ATOM 779 C C . GLU A 1 99 ? -21.787 6.730 6.495 1.00 63.03 99 GLU A C 1
ATOM 781 O O . GLU A 1 99 ? -22.672 6.471 5.678 1.00 63.03 99 GLU A O 1
ATOM 786 N N . PHE A 1 100 ? -21.697 6.066 7.647 1.00 58.31 100 PHE A N 1
ATOM 787 C CA . PHE A 1 100 ? -22.767 5.193 8.110 1.00 58.31 100 PHE A CA 1
ATOM 788 C C . PHE A 1 100 ? -23.922 6.071 8.596 1.00 58.31 100 PHE A C 1
ATOM 790 O O . PHE A 1 100 ? -23.878 6.616 9.699 1.00 58.31 100 PHE A O 1
ATOM 797 N N . LYS A 1 101 ? -24.979 6.209 7.787 1.00 51.28 101 LYS A N 1
ATOM 798 C CA . LYS A 1 101 ? -26.270 6.673 8.305 1.00 51.28 101 LYS A CA 1
ATOM 799 C C . LYS A 1 101 ? -26.751 5.630 9.305 1.00 51.28 101 LYS A C 1
ATOM 801 O O . LYS A 1 101 ? -27.206 4.561 8.902 1.00 51.28 101 LYS A O 1
ATOM 806 N N . ALA A 1 102 ? -26.624 5.925 10.596 1.00 59.62 102 ALA A N 1
ATOM 807 C CA . ALA A 1 102 ? -27.304 5.153 11.621 1.00 59.62 102 ALA A CA 1
ATOM 808 C C . ALA A 1 102 ? -28.787 5.095 11.237 1.00 59.62 102 ALA A C 1
ATOM 810 O O . ALA A 1 102 ? -29.411 6.138 11.028 1.00 59.62 102 ALA A O 1
ATOM 811 N N . ALA A 1 103 ? -29.331 3.887 11.079 1.00 61.09 103 ALA A N 1
ATOM 812 C CA . ALA A 1 103 ? -30.770 3.724 10.987 1.00 61.09 103 ALA A CA 1
ATOM 813 C C . ALA A 1 103 ? -31.347 4.328 12.270 1.00 61.09 103 ALA A C 1
ATOM 815 O O . ALA A 1 103 ? -31.046 3.857 13.367 1.00 61.09 103 ALA A O 1
ATOM 816 N N . SER A 1 104 ? -32.088 5.429 12.138 1.00 59.66 104 SER A N 1
ATOM 817 C CA . SER A 1 104 ? -32.839 5.990 13.253 1.00 59.66 104 SER A CA 1
ATOM 818 C C . SER A 1 104 ? -33.736 4.875 13.788 1.00 59.66 104 SER A C 1
ATOM 820 O O . SER A 1 104 ? -34.478 4.310 12.977 1.00 59.66 104 SER A O 1
ATOM 822 N N . PRO A 1 105 ? -33.677 4.525 15.084 1.00 60.94 105 PRO A N 1
ATOM 823 C CA . PRO A 1 105 ? -34.642 3.596 15.644 1.00 60.94 105 PRO A CA 1
ATOM 824 C C . PRO A 1 105 ? -36.031 4.182 15.383 1.00 60.94 105 PRO A C 1
ATOM 826 O O . PRO A 1 105 ? -36.335 5.296 15.806 1.00 60.94 105 PRO A O 1
ATOM 829 N N . THR A 1 106 ? -36.832 3.482 14.586 1.00 63.12 106 THR A N 1
ATOM 830 C CA . THR A 1 106 ? -38.238 3.818 14.374 1.00 63.12 106 THR A CA 1
ATOM 831 C C . THR A 1 106 ? -38.937 3.729 15.727 1.00 63.12 106 THR A C 1
ATOM 833 O O . THR A 1 106 ? -38.802 2.720 16.414 1.00 63.12 106 THR A O 1
ATOM 836 N N . GLU A 1 107 ? -39.656 4.781 16.129 1.00 58.44 107 GLU A N 1
ATOM 837 C CA . GLU A 1 107 ? -40.275 4.934 17.461 1.00 58.44 107 GLU A CA 1
ATOM 838 C C . GLU A 1 107 ? -41.305 3.847 17.851 1.00 58.44 107 GLU A C 1
ATOM 840 O O . GLU A 1 107 ? -41.867 3.889 18.942 1.00 58.44 107 GLU A O 1
ATOM 845 N N . GLU A 1 108 ? -41.546 2.846 17.008 1.00 58.28 108 GLU A N 1
ATOM 846 C CA . GLU A 1 108 ? -42.568 1.817 17.221 1.00 58.28 108 GLU A CA 1
ATOM 847 C C . GLU A 1 108 ? -42.168 0.740 18.251 1.00 58.28 108 GLU A C 1
ATOM 849 O O . GLU A 1 108 ? -43.042 0.060 18.782 1.00 58.28 108 GLU A O 1
ATOM 854 N N . GLU A 1 109 ? -40.887 0.615 18.622 1.00 55.00 109 GLU A N 1
ATOM 855 C CA . GLU A 1 109 ? -40.421 -0.434 19.555 1.00 55.00 109 GLU A CA 1
ATO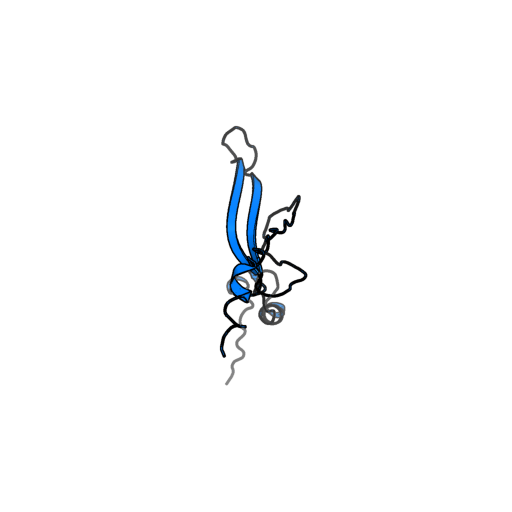M 856 C C . GLU A 1 109 ? -40.568 -0.055 21.049 1.00 55.00 109 GLU A C 1
ATOM 858 O O . GLU A 1 109 ? -40.513 -0.911 21.931 1.00 55.00 109 GLU A O 1
ATOM 863 N N . TRP A 1 110 ? -40.831 1.219 21.373 1.00 54.06 110 TRP A N 1
ATOM 864 C CA . TRP A 1 110 ? -40.950 1.685 22.768 1.00 54.06 110 TRP A CA 1
ATOM 865 C C . TRP A 1 110 ? -42.345 1.505 23.389 1.00 54.06 110 TRP A C 1
ATOM 867 O O . TRP A 1 110 ? -42.515 1.728 24.592 1.00 54.06 110 TRP A O 1
ATOM 877 N N . VAL A 1 111 ? -43.349 1.086 22.611 1.00 57.94 111 VAL A N 1
ATOM 878 C CA . VAL A 1 111 ? -44.735 0.957 23.100 1.00 57.94 111 VAL A CA 1
ATOM 879 C C . VAL A 1 111 ? -44.995 -0.390 23.794 1.00 57.94 111 VAL A C 1
ATOM 881 O O . VAL A 1 111 ? -45.870 -0.466 24.657 1.00 57.94 111 VAL A O 1
ATOM 884 N N . GLU A 1 112 ? -44.214 -1.440 23.520 1.00 57.56 112 GLU A N 1
ATOM 885 C CA . GLU A 1 112 ? -44.489 -2.777 24.076 1.00 57.56 112 GLU A CA 1
ATOM 886 C C . GLU A 1 112 ? -43.919 -3.018 25.485 1.00 57.56 112 GLU A C 1
ATOM 888 O O . GLU A 1 112 ? -44.437 -3.863 26.214 1.00 57.56 112 GLU A O 1
ATOM 893 N N . LEU A 1 113 ? -42.925 -2.244 25.937 1.00 54.84 113 LEU A N 1
ATOM 894 C CA . LEU A 1 113 ? -42.286 -2.474 27.245 1.00 54.84 113 LEU A CA 1
ATOM 895 C C . LEU A 1 113 ? -42.977 -1.785 28.434 1.00 54.84 113 LEU A C 1
ATOM 897 O O . LEU A 1 113 ? -42.666 -2.105 29.579 1.00 54.84 113 LEU A O 1
ATOM 901 N N . ASN A 1 114 ? -43.938 -0.887 28.196 1.00 56.62 114 ASN A N 1
ATOM 902 C CA . ASN A 1 114 ? -44.588 -0.110 29.264 1.00 56.62 114 ASN A CA 1
ATOM 903 C C . ASN A 1 114 ? -46.034 -0.531 29.589 1.00 56.62 114 ASN A C 1
ATOM 905 O O . ASN A 1 114 ? -46.657 0.083 30.453 1.00 56.62 114 ASN A O 1
ATOM 909 N N . ASN A 1 115 ? -46.567 -1.579 28.949 1.00 57.84 115 ASN A N 1
ATOM 910 C CA . ASN A 1 115 ? -47.968 -2.005 29.120 1.00 57.84 115 ASN A CA 1
ATOM 911 C C . ASN A 1 115 ? -48.162 -3.372 29.810 1.00 57.84 115 ASN A C 1
ATOM 913 O O . ASN A 1 115 ? -49.240 -3.958 29.723 1.00 57.84 115 ASN A O 1
ATOM 917 N N . GLY A 1 116 ? -47.165 -3.873 30.542 1.00 52.66 116 GLY A N 1
ATOM 918 C CA . GLY A 1 116 ? -47.300 -5.070 31.382 1.00 52.66 116 GLY A CA 1
ATOM 919 C C . GLY A 1 116 ? -47.750 -4.741 32.807 1.00 52.66 116 GLY A C 1
ATOM 920 O O . GLY A 1 116 ? -46.909 -4.554 33.683 1.00 52.66 116 GLY A O 1
ATOM 921 N N . LYS A 1 117 ? -49.069 -4.651 33.011 1.00 45.56 117 LYS A N 1
ATOM 922 C CA . LYS A 1 117 ? -49.740 -4.762 34.319 1.00 45.56 117 LYS A CA 1
ATOM 923 C C . LYS A 1 117 ? -49.777 -6.209 34.799 1.00 45.56 117 LYS A C 1
ATOM 925 O O . LYS A 1 117 ? -49.946 -7.093 33.931 1.00 45.56 117 LYS A O 1
#

Solvent-accessible surface area (backbone atoms only — not comparable to full-atom values): 8387 Å² total; per-residue (Å²): 136,87,80,85,74,76,71,69,86,52,57,85,78,43,58,79,93,57,47,93,64,48,77,88,48,46,64,64,56,70,68,52,82,86,70,72,68,88,44,59,41,78,77,49,76,50,79,47,77,50,77,41,46,51,84,45,96,81,32,90,55,67,47,74,50,70,54,75,47,77,43,68,48,71,81,53,98,71,94,74,86,83,78,93,82,78,99,70,86,82,88,81,87,87,86,83,83,82,82,77,77,72,78,72,81,67,79,76,73,70,65,72,80,77,69,81,125